Protein AF-A0A6F9A8H2-F1 (afdb_monomer)

Foldseek 3Di:
DDPVPPDDDDPPPDPAWAFQDWDWDDDPPDIDIDGDTGWDWDPPKDKDKQDQDFAWDPPDWAQDPPPDPPPDDDDDDPDDPVPPDRDIATFTHKIWMWIKTWIWHFYPDPVRDIDTPVDPPDIDTCLVVCLVVKDKPDVCQWDDPPSTMITGHDDDHIDID

Secondary structure (DSSP, 8-state):
--TTS------S-----EEEEEEEEEETTEEEEEEEEE-EEPSSPEEEES-S---EEEEEEEEP--------------S-GGGS---EEEEE-EEEEEEEE-EEEE-SSTT-PEEESS-TT--EE-HHHHGGG--BS-TTTEEEETTTEEEE-SSS---B-

pLDDT: mean 85.49, std 15.49, range [38.88, 97.44]

Sequence (161 aa):
VSDRCDYVFVNGKEMKGKVRMMVNFTYSYLSAQLEMNVWIPRLPLQIEVSDTELSQIKGWRVPTTASSQRSARDSDDEDDEDRRGRSCTLQYQNAMVRVLTYFVAESTDPRGQLTFMLGSDWQVDITGLVWDFLKVENPQIAQLQDRRILVGLDMGMTTIQ

Mean predicted aligned error: 10.18 Å

Nearest PDB structures (foldseek):
  5izu-assembly1_C  TM=5.057E-01  e=8.494E+00  Mus musculus
  5i7j-assembly1_A  TM=1.943E-01  e=8.494E+00  Homo sapiens

Radius of gyration: 27.21 Å; Cα contacts (8 Å, |Δi|>4): 258; chains: 1; bounding box: 53×23×89 Å

Structure (mmCIF, N/CA/C/O backbone):
data_AF-A0A6F9A8H2-F1
#
_entry.id   AF-A0A6F9A8H2-F1
#
loop_
_atom_site.group_PDB
_atom_site.id
_atom_site.type_symbol
_atom_site.label_atom_id
_atom_site.label_alt_id
_atom_site.label_comp_id
_atom_site.label_asym_id
_atom_site.label_entity_id
_atom_site.label_seq_id
_atom_site.pdbx_PDB_ins_code
_atom_site.Cartn_x
_atom_site.Cartn_y
_atom_site.Cartn_z
_atom_site.occupancy
_atom_site.B_iso_or_equiv
_atom_site.auth_seq_id
_atom_site.auth_comp_id
_atom_site.auth_asym_id
_atom_site.auth_atom_id
_atom_site.pdbx_PDB_model_num
ATOM 1 N N . VAL A 1 1 ? -21.449 4.142 15.362 1.00 78.19 1 VAL A N 1
ATOM 2 C CA . VAL A 1 1 ? -22.262 2.906 15.446 1.00 78.19 1 VAL A CA 1
ATOM 3 C C . VAL A 1 1 ? -23.497 3.135 14.598 1.00 78.19 1 VAL A C 1
ATOM 5 O O . VAL A 1 1 ? -23.958 4.270 14.583 1.00 78.19 1 VAL A O 1
ATOM 8 N N . SER A 1 2 ? -23.948 2.145 13.830 1.00 83.81 2 SER A N 1
ATOM 9 C CA . SER A 1 2 ? -25.171 2.267 13.026 1.00 83.81 2 SER A CA 1
ATOM 10 C C . SER A 1 2 ? -26.418 2.410 13.906 1.00 83.81 2 SER A C 1
ATOM 12 O O . SER A 1 2 ? -26.440 1.934 15.040 1.00 83.81 2 SER A O 1
ATOM 14 N N . ASP A 1 3 ? -27.485 2.989 13.354 1.00 83.25 3 ASP A N 1
ATOM 15 C CA . ASP A 1 3 ? -28.780 3.132 14.043 1.00 83.25 3 ASP A CA 1
ATOM 16 C C . ASP A 1 3 ? -29.426 1.776 14.385 1.00 83.25 3 ASP A C 1
ATOM 18 O O . ASP A 1 3 ? -30.221 1.671 15.316 1.00 83.25 3 ASP A O 1
ATOM 22 N N . ARG A 1 4 ? -29.074 0.722 13.634 1.00 84.81 4 ARG A N 1
ATOM 23 C CA . ARG A 1 4 ? -29.514 -0.664 13.860 1.00 84.81 4 ARG A CA 1
ATOM 24 C C . ARG A 1 4 ? -28.616 -1.450 14.823 1.00 84.81 4 ARG A C 1
ATOM 26 O O . ARG A 1 4 ? -28.902 -2.615 15.080 1.00 84.81 4 ARG A O 1
ATOM 33 N N . CYS A 1 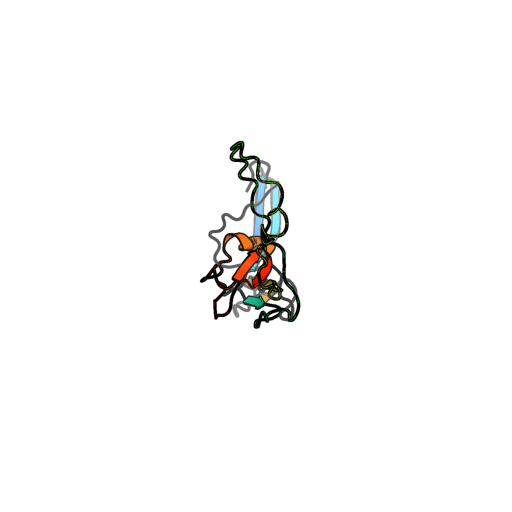5 ? -27.551 -0.839 15.348 1.00 80.00 5 CYS A N 1
ATOM 34 C CA . CYS A 1 5 ? -26.560 -1.477 16.224 1.00 80.00 5 CYS A CA 1
ATOM 35 C C . CYS A 1 5 ? -25.864 -2.719 15.624 1.00 80.00 5 CYS A C 1
ATOM 37 O O . CYS A 1 5 ? -25.349 -3.552 16.363 1.00 80.00 5 CYS A O 1
ATOM 39 N N . ASP A 1 6 ? -25.819 -2.837 14.297 1.00 83.38 6 ASP A N 1
ATOM 40 C CA . ASP A 1 6 ? -25.228 -3.955 13.548 1.00 83.38 6 ASP A CA 1
ATOM 41 C C . ASP A 1 6 ? -23.836 -3.643 12.965 1.00 83.38 6 ASP A C 1
ATOM 43 O O . ASP A 1 6 ? -23.105 -4.562 12.601 1.00 83.38 6 ASP A O 1
ATOM 47 N N . TYR A 1 7 ? -23.425 -2.369 12.936 1.00 84.94 7 TYR A N 1
ATOM 48 C CA . TYR A 1 7 ? -22.103 -1.950 12.467 1.00 84.94 7 TYR A CA 1
ATOM 49 C C . TYR A 1 7 ? -21.418 -0.977 13.430 1.00 84.94 7 TYR A C 1
ATOM 51 O O . TYR A 1 7 ? -22.007 -0.013 13.935 1.00 84.94 7 TYR A O 1
ATOM 59 N N . VAL A 1 8 ? -20.114 -1.182 13.613 1.00 83.88 8 VAL A N 1
ATOM 60 C CA . VAL A 1 8 ? -19.201 -0.228 14.249 1.00 83.88 8 VAL A CA 1
ATOM 61 C C . VAL A 1 8 ? -18.259 0.291 13.169 1.00 83.88 8 VAL A C 1
ATOM 63 O O . VAL A 1 8 ? -17.636 -0.493 12.459 1.00 83.88 8 VAL A O 1
ATOM 66 N N . PHE A 1 9 ? -18.174 1.612 13.033 1.00 84.00 9 PHE A N 1
ATOM 67 C CA . PHE A 1 9 ? -17.341 2.265 12.027 1.00 84.00 9 PHE A CA 1
ATOM 68 C C . PHE A 1 9 ? -16.161 2.947 12.709 1.00 84.00 9 PHE A C 1
ATOM 70 O O . PHE A 1 9 ? -16.346 3.622 13.723 1.00 84.00 9 PHE A O 1
ATOM 77 N N . VAL A 1 10 ? -14.982 2.799 12.116 1.00 81.88 10 VAL A N 1
ATOM 78 C CA . VAL A 1 10 ? -13.819 3.658 12.362 1.00 81.88 10 VAL A CA 1
ATOM 79 C C . VAL A 1 10 ? -13.831 4.784 11.336 1.00 81.88 10 VAL A C 1
ATOM 81 O O . VAL A 1 10 ? -14.182 4.563 10.176 1.00 81.88 10 VAL A O 1
ATOM 84 N N . ASN A 1 11 ? -13.517 6.005 11.767 1.00 80.12 11 ASN A N 1
ATOM 85 C CA . ASN A 1 11 ? -13.632 7.191 10.910 1.00 80.12 11 ASN A CA 1
ATOM 86 C C . ASN A 1 11 ? -12.325 7.549 10.184 1.00 80.12 11 ASN A C 1
ATOM 88 O O . ASN A 1 11 ? -12.295 8.526 9.435 1.00 80.12 11 ASN A O 1
ATOM 92 N N . GLY A 1 12 ? -11.257 6.782 10.414 1.00 77.50 12 GLY A N 1
ATOM 93 C CA . GLY A 1 12 ? -9.953 6.959 9.783 1.00 77.50 12 GLY A CA 1
ATOM 94 C C . GLY A 1 12 ? -9.091 8.048 10.425 1.00 77.50 12 GLY A C 1
ATOM 95 O O . GLY A 1 12 ? -8.034 8.368 9.889 1.00 77.50 12 GLY A O 1
ATOM 96 N N . LYS A 1 13 ? -9.515 8.634 11.553 1.00 83.19 13 LYS A N 1
ATOM 97 C CA . LYS A 1 13 ? -8.708 9.582 12.348 1.00 83.19 13 LYS A CA 1
ATOM 98 C C . LYS A 1 13 ? -7.9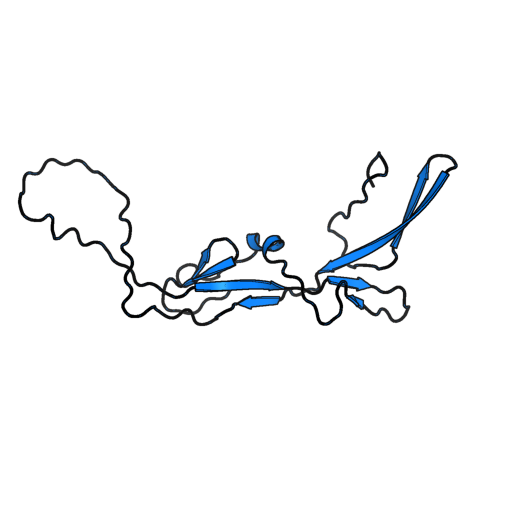91 8.900 13.513 1.00 83.19 13 LYS A C 1
ATOM 100 O O . LYS A 1 13 ? -7.287 9.558 14.278 1.00 83.19 13 LYS A O 1
ATOM 105 N N . GLU A 1 14 ? -8.200 7.601 13.692 1.00 83.12 14 GLU A N 1
ATOM 106 C CA . GLU A 1 14 ? -7.584 6.820 14.750 1.00 83.12 14 GLU A CA 1
ATOM 107 C C . GLU A 1 14 ? -6.081 6.649 14.482 1.00 83.12 14 GLU A C 1
ATOM 109 O O . GLU A 1 14 ? -5.667 6.040 13.502 1.00 83.12 14 GLU A O 1
ATOM 114 N N . MET A 1 15 ? -5.250 7.179 15.383 1.00 83.38 15 MET A N 1
ATOM 115 C CA . MET A 1 15 ? -3.785 7.116 15.266 1.00 83.38 15 MET A CA 1
ATOM 116 C C . MET A 1 15 ? -3.172 5.886 15.950 1.00 83.38 15 MET A C 1
ATOM 118 O O . MET A 1 15 ? -1.979 5.628 15.804 1.00 83.38 15 MET A O 1
ATOM 122 N N . LYS A 1 16 ? -3.957 5.160 16.755 1.00 87.75 16 LYS A N 1
ATOM 123 C CA . LYS A 1 16 ? -3.493 4.060 17.611 1.00 87.75 16 LYS A CA 1
ATOM 124 C C . LYS A 1 16 ? -4.489 2.910 17.617 1.00 87.75 16 LYS A C 1
ATOM 126 O O . LYS A 1 16 ? -5.681 3.122 17.833 1.00 87.75 16 LYS A O 1
ATOM 131 N N . GLY A 1 17 ? -3.983 1.706 17.362 1.00 90.69 17 GLY A N 1
ATOM 132 C CA . GLY A 1 17 ? -4.755 0.475 17.467 1.00 90.69 17 GLY A CA 1
ATOM 133 C C . GLY A 1 17 ? -4.838 0.034 18.918 1.00 90.69 17 GLY A C 1
ATOM 134 O O . GLY A 1 17 ? -3.992 0.414 19.725 1.00 90.69 17 GLY A O 1
ATOM 135 N N . LYS A 1 18 ? -5.827 -0.786 19.258 1.00 91.50 18 LYS A N 1
ATOM 136 C CA . LYS A 1 18 ? -5.998 -1.297 20.620 1.00 91.50 18 LYS A CA 1
ATOM 137 C C . LYS A 1 18 ? -6.596 -2.693 20.603 1.00 91.50 18 LYS A C 1
ATOM 139 O O . LYS A 1 18 ? -7.578 -2.942 19.900 1.00 91.50 18 LYS A O 1
ATOM 144 N N . VAL A 1 19 ? -6.009 -3.588 21.394 1.00 92.62 19 VAL A N 1
ATOM 145 C CA . VAL A 1 19 ? -6.595 -4.906 21.654 1.00 92.62 19 VAL A CA 1
ATOM 146 C C . VAL A 1 19 ? -7.607 -4.821 22.794 1.00 92.62 19 VAL A C 1
ATOM 148 O O . VAL A 1 19 ? -7.468 -3.999 23.704 1.00 92.62 19 VAL A O 1
ATOM 151 N N . ARG A 1 20 ? -8.612 -5.697 22.762 1.00 91.38 20 ARG A N 1
ATOM 152 C CA . ARG A 1 20 ? -9.631 -5.841 23.812 1.00 91.38 20 ARG A CA 1
ATOM 153 C C . ARG A 1 20 ? -10.400 -4.547 24.094 1.00 91.38 20 ARG A C 1
ATOM 155 O O . ARG A 1 20 ? -10.645 -4.167 25.240 1.00 91.38 20 ARG A O 1
ATOM 162 N N . MET A 1 21 ? -10.747 -3.824 23.035 1.00 89.50 21 MET A N 1
ATOM 163 C CA . MET A 1 21 ? -11.595 -2.645 23.121 1.00 89.50 21 MET A CA 1
ATOM 164 C C . MET A 1 21 ? -13.047 -3.071 23.346 1.00 89.50 21 MET A C 1
ATOM 166 O O . MET A 1 21 ? -13.604 -3.815 22.547 1.00 89.50 21 MET A O 1
ATOM 170 N N . MET A 1 22 ? -13.663 -2.584 24.423 1.00 91.38 22 MET A N 1
ATOM 171 C CA . MET A 1 22 ? -15.060 -2.885 24.741 1.00 91.38 22 MET A CA 1
ATOM 172 C C . MET A 1 22 ? -15.990 -1.863 24.090 1.00 91.38 22 MET A C 1
ATOM 174 O O . MET A 1 22 ? -15.890 -0.665 24.360 1.00 91.38 22 MET A O 1
ATOM 178 N N . VAL A 1 23 ? -16.921 -2.339 23.270 1.00 88.94 23 VAL A N 1
ATOM 179 C CA . VAL A 1 23 ? -18.041 -1.552 22.753 1.00 88.94 23 VAL A CA 1
ATOM 180 C C . VAL A 1 23 ? -19.285 -1.922 23.547 1.00 88.94 23 VAL A C 1
ATOM 182 O O . VAL A 1 23 ? -19.720 -3.072 23.541 1.00 88.94 23 VAL A O 1
ATOM 185 N N . ASN A 1 24 ? -19.850 -0.939 24.243 1.00 90.00 24 ASN A N 1
ATOM 186 C CA . ASN A 1 24 ? -21.055 -1.125 25.039 1.00 90.00 24 ASN A CA 1
ATOM 187 C C . ASN A 1 24 ? -22.284 -0.781 24.199 1.00 90.00 24 ASN A C 1
ATOM 189 O O . ASN A 1 24 ? -22.405 0.336 23.698 1.00 90.00 24 ASN A O 1
ATOM 193 N N . PHE A 1 25 ? -23.205 -1.730 24.096 1.00 87.31 25 PHE A N 1
ATOM 194 C CA . PHE A 1 25 ? -24.506 -1.550 23.471 1.00 87.31 25 PHE A CA 1
ATOM 195 C C . PHE A 1 25 ? -25.556 -1.417 24.564 1.00 87.31 25 PHE A C 1
ATOM 197 O O . PHE A 1 25 ? -25.618 -2.244 25.474 1.00 87.31 25 PHE A O 1
ATOM 204 N N . THR A 1 26 ? -26.383 -0.381 24.477 1.00 88.12 26 THR A N 1
ATOM 205 C CA . THR A 1 26 ? -27.491 -0.154 25.403 1.00 88.12 26 THR A CA 1
ATOM 206 C C . THR A 1 26 ? -28.782 0.043 24.619 1.00 88.12 26 THR A C 1
ATOM 208 O O . THR A 1 26 ? -28.839 0.824 23.671 1.00 88.12 26 THR A O 1
ATOM 211 N N . TYR A 1 27 ? -29.829 -0.682 25.008 1.00 87.25 27 TYR A N 1
ATOM 212 C CA . TYR A 1 27 ? -31.173 -0.529 24.458 1.00 87.25 27 TYR A CA 1
ATOM 213 C C . TYR A 1 27 ? -32.205 -0.678 25.575 1.00 87.25 27 TYR A C 1
ATOM 215 O O . TYR A 1 27 ? -32.447 -1.776 26.077 1.00 87.25 27 TYR A O 1
ATOM 223 N N . SER A 1 28 ? -32.824 0.438 25.970 1.00 89.94 28 SER A N 1
ATOM 224 C CA . SER A 1 28 ? -33.702 0.496 27.145 1.00 89.94 28 SER A CA 1
ATOM 225 C C . SER A 1 28 ? -32.988 -0.056 28.396 1.00 89.94 28 SER A C 1
ATOM 227 O O . SER A 1 28 ? -31.974 0.505 28.805 1.00 89.94 28 SER A O 1
ATOM 229 N N . TYR A 1 29 ? -33.485 -1.142 28.991 1.00 92.81 29 TYR A N 1
ATOM 230 C CA . TYR A 1 29 ? -32.892 -1.821 30.148 1.00 92.81 29 TYR A CA 1
ATOM 231 C C . TYR A 1 29 ? -31.873 -2.912 29.778 1.00 92.81 29 TYR A C 1
ATOM 233 O O . TYR A 1 29 ? -31.246 -3.488 30.665 1.00 92.81 29 TYR A O 1
ATOM 241 N N . LEU A 1 30 ? -31.718 -3.227 28.489 1.00 90.56 30 LEU A N 1
ATOM 242 C CA . LEU A 1 30 ? -30.767 -4.226 28.016 1.00 90.56 30 LEU A CA 1
ATOM 243 C C . LEU A 1 30 ? -29.399 -3.583 27.801 1.00 90.56 30 LEU A C 1
ATOM 245 O O . LEU A 1 30 ? -29.283 -2.517 27.190 1.00 90.56 30 LEU A O 1
ATOM 249 N N . SER A 1 31 ? -28.356 -4.264 28.264 1.00 91.25 31 SER A N 1
ATOM 250 C CA . SER A 1 31 ? -26.969 -3.908 27.992 1.00 91.25 31 SER A CA 1
ATOM 251 C C . SER A 1 31 ? -26.184 -5.134 27.540 1.00 91.25 31 SER A C 1
ATOM 253 O O . SER A 1 31 ? -26.408 -6.251 28.007 1.00 91.25 31 SER A O 1
ATOM 255 N N . ALA A 1 32 ? -25.269 -4.924 26.602 1.00 90.69 32 ALA A N 1
ATOM 256 C CA . ALA A 1 32 ? -24.338 -5.935 26.129 1.00 90.69 32 ALA A CA 1
ATOM 257 C C . ALA A 1 32 ? -22.971 -5.295 25.886 1.00 90.69 32 ALA A C 1
ATOM 259 O O . ALA A 1 32 ? -22.874 -4.097 25.612 1.00 90.69 32 ALA A O 1
ATOM 260 N N . GLN A 1 33 ? -21.912 -6.093 25.981 1.00 91.56 33 GLN A N 1
ATOM 261 C CA . GLN A 1 33 ? -20.558 -5.648 25.680 1.00 91.56 33 GLN A CA 1
ATOM 262 C C . GLN A 1 33 ? -19.957 -6.537 24.596 1.00 91.56 33 GLN A C 1
ATOM 264 O O . GLN A 1 33 ? -20.070 -7.760 24.663 1.00 91.56 33 GLN A O 1
ATOM 269 N N . LEU A 1 34 ? -19.312 -5.919 23.612 1.00 89.69 34 LEU A N 1
ATOM 270 C CA . LEU A 1 34 ? -18.574 -6.603 22.558 1.00 89.69 34 LEU A CA 1
ATOM 271 C C . LEU A 1 34 ? -17.096 -6.254 22.682 1.00 89.69 34 LEU A C 1
ATOM 273 O O . LEU A 1 34 ? -16.728 -5.082 22.607 1.00 89.69 34 LEU A O 1
ATOM 277 N N . GLU A 1 35 ? -16.258 -7.268 22.861 1.00 92.56 35 GLU A N 1
ATOM 278 C CA . GLU A 1 35 ? -14.807 -7.109 22.805 1.00 92.56 35 GLU A CA 1
ATOM 279 C C . GLU A 1 35 ? -14.351 -7.122 21.335 1.00 92.56 35 GLU A C 1
ATOM 281 O O . GLU A 1 35 ? -14.699 -8.026 20.575 1.00 92.56 35 GLU A O 1
ATOM 286 N N . MET A 1 36 ? -13.588 -6.108 20.922 1.00 89.88 36 MET A N 1
ATOM 287 C CA . MET A 1 36 ? -13.084 -5.936 19.556 1.00 89.88 36 MET A CA 1
ATOM 288 C C . MET A 1 36 ? -11.591 -5.588 19.564 1.00 89.88 36 MET A C 1
ATOM 290 O O . MET A 1 36 ? -11.086 -4.969 20.500 1.00 89.88 36 MET A O 1
ATOM 294 N N . ASN A 1 37 ? -10.887 -5.934 18.486 1.00 91.75 37 ASN A N 1
ATOM 2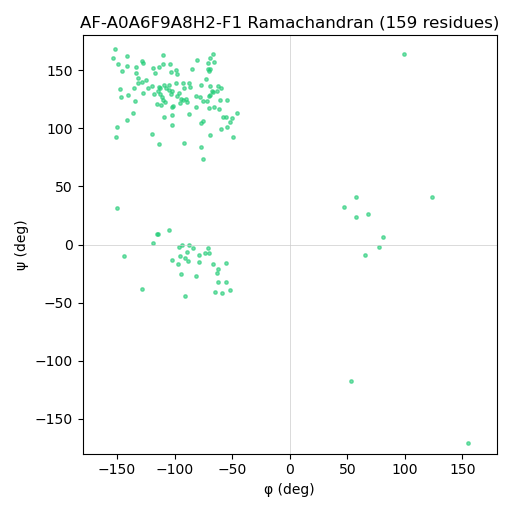95 C CA . ASN A 1 37 ? -9.498 -5.535 18.262 1.00 91.75 37 ASN A CA 1
ATOM 296 C C . ASN A 1 37 ? -9.430 -4.569 17.080 1.00 91.75 37 ASN A C 1
ATOM 298 O O . ASN A 1 37 ? -9.954 -4.867 16.007 1.00 91.75 37 ASN A O 1
ATOM 302 N N . VAL A 1 38 ? -8.761 -3.433 17.269 1.00 91.62 38 VAL A N 1
ATOM 303 C CA . VAL A 1 38 ? -8.526 -2.441 16.214 1.00 91.62 38 VAL A CA 1
ATOM 304 C C . VAL A 1 38 ? -7.048 -2.469 15.854 1.00 91.62 38 VAL A C 1
ATOM 306 O O . VAL A 1 38 ? -6.212 -2.048 16.652 1.00 91.62 38 VAL A O 1
ATOM 309 N N . TRP A 1 39 ? -6.733 -2.970 14.663 1.00 93.00 39 TRP A N 1
ATOM 310 C CA . TRP A 1 39 ? -5.370 -3.057 14.140 1.00 93.00 39 TRP A CA 1
ATOM 311 C C . TRP A 1 39 ? -5.086 -1.905 13.180 1.00 93.00 39 TRP A C 1
ATOM 313 O O . TRP A 1 39 ? -5.932 -1.569 12.355 1.00 93.00 39 TRP A O 1
ATOM 323 N N . ILE A 1 40 ? -3.887 -1.328 13.255 1.00 93.56 40 ILE A N 1
ATOM 324 C CA . ILE A 1 40 ? -3.468 -0.211 12.398 1.00 93.56 40 ILE A CA 1
ATOM 325 C C . ILE A 1 40 ? -2.173 -0.584 11.671 1.00 93.56 40 ILE A C 1
ATOM 327 O O . ILE A 1 40 ? -1.319 -1.243 12.277 1.00 93.56 40 ILE A O 1
ATOM 331 N N . PRO A 1 41 ? -2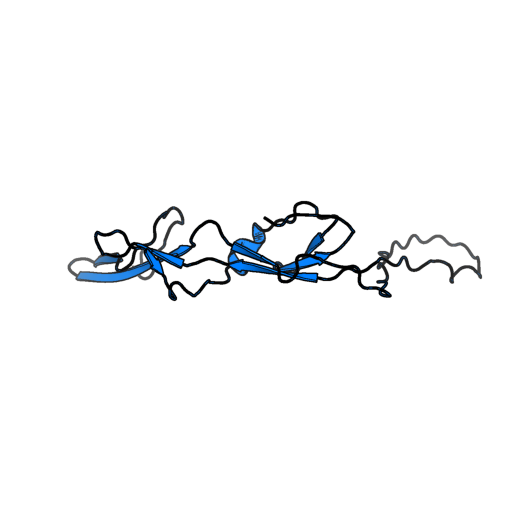.003 -0.196 10.391 1.00 94.44 41 PRO A N 1
ATOM 332 C CA . PRO A 1 41 ? -0.745 -0.398 9.689 1.00 94.44 41 PRO A CA 1
ATOM 333 C C . PRO A 1 41 ? 0.386 0.379 10.368 1.00 94.44 41 PRO A C 1
ATOM 335 O O . PRO A 1 41 ? 0.248 1.547 10.735 1.00 94.44 41 PRO A O 1
ATOM 338 N N . ARG A 1 42 ? 1.538 -0.266 10.508 1.00 93.25 42 ARG A N 1
ATOM 339 C CA . ARG A 1 42 ? 2.753 0.359 11.013 1.00 93.25 42 ARG A CA 1
ATOM 340 C C . ARG A 1 42 ? 3.389 1.194 9.904 1.00 93.25 42 ARG A C 1
ATOM 342 O O . ARG A 1 42 ? 3.648 0.692 8.812 1.00 93.25 42 ARG A O 1
ATOM 349 N N . LEU A 1 43 ? 3.663 2.458 10.205 1.00 93.06 43 LEU A N 1
ATOM 350 C CA . LEU A 1 43 ? 4.377 3.371 9.315 1.00 93.06 43 LEU A CA 1
ATOM 351 C C . LEU A 1 43 ? 5.866 3.469 9.715 1.00 93.06 43 LEU A C 1
ATOM 353 O O . LEU A 1 43 ? 6.173 3.331 10.905 1.00 93.06 43 LEU A O 1
ATOM 357 N N . PRO A 1 44 ? 6.785 3.727 8.764 1.00 94.38 44 PRO A N 1
ATOM 358 C CA . PRO A 1 44 ? 6.542 3.849 7.322 1.00 94.38 44 PRO A CA 1
ATOM 359 C C . PRO A 1 44 ? 6.208 2.498 6.667 1.00 94.38 44 PRO A C 1
ATOM 361 O O . PRO A 1 44 ? 6.554 1.442 7.194 1.00 94.38 44 PRO A O 1
ATOM 364 N N . LEU A 1 45 ? 5.511 2.545 5.529 1.00 95.38 45 LEU A N 1
ATOM 365 C CA . LEU A 1 45 ? 5.255 1.358 4.710 1.00 95.38 45 LEU A CA 1
ATOM 366 C C . LEU A 1 45 ? 6.557 0.897 4.044 1.00 95.38 45 LEU A C 1
ATOM 368 O O . LEU A 1 45 ? 7.419 1.719 3.736 1.00 95.38 45 LEU A O 1
ATOM 372 N N . GLN A 1 46 ? 6.693 -0.405 3.807 1.00 95.62 46 GLN A N 1
ATOM 373 C CA . GLN A 1 46 ? 7.856 -0.976 3.136 1.00 95.62 46 GLN A CA 1
ATOM 374 C C . GLN A 1 46 ? 7.518 -1.271 1.678 1.00 95.62 46 GLN A C 1
ATOM 376 O O . GLN A 1 46 ? 6.631 -2.073 1.404 1.00 95.62 46 GLN A O 1
ATOM 381 N N . ILE A 1 47 ? 8.235 -0.643 0.748 1.00 95.81 47 ILE A N 1
ATOM 382 C CA . ILE A 1 47 ? 8.127 -0.946 -0.680 1.00 95.81 47 ILE A CA 1
ATOM 383 C C . ILE A 1 47 ? 9.209 -1.968 -1.029 1.00 95.81 47 ILE A C 1
ATOM 385 O O . ILE A 1 47 ? 10.389 -1.750 -0.764 1.00 95.81 47 ILE A O 1
ATOM 389 N N . GLU A 1 48 ? 8.800 -3.086 -1.610 1.00 96.56 48 GLU A N 1
ATOM 390 C CA . GLU A 1 48 ? 9.670 -4.137 -2.121 1.00 96.56 48 GLU A CA 1
ATOM 391 C C . GLU A 1 48 ? 9.510 -4.209 -3.640 1.00 96.56 48 GLU A C 1
ATOM 393 O O . GLU A 1 48 ? 8.391 -4.229 -4.158 1.00 96.56 48 GLU A O 1
ATOM 398 N N . VAL A 1 49 ? 10.631 -4.251 -4.354 1.00 96.75 49 VAL A N 1
ATOM 399 C CA . VAL A 1 49 ? 10.666 -4.433 -5.805 1.00 96.75 49 VAL A CA 1
ATOM 400 C C . VAL A 1 49 ? 11.420 -5.726 -6.083 1.00 96.75 49 VAL A C 1
ATOM 402 O O . VAL A 1 49 ? 12.511 -5.917 -5.552 1.00 96.75 49 VAL A O 1
ATOM 405 N N . SER A 1 50 ? 10.843 -6.620 -6.890 1.00 97.12 50 SER A N 1
ATOM 406 C CA . SER A 1 50 ? 11.432 -7.942 -7.152 1.00 97.12 50 SER A CA 1
ATOM 407 C C . SER A 1 50 ? 12.800 -7.869 -7.829 1.00 97.12 50 SER A C 1
ATOM 409 O O . SER A 1 50 ? 13.628 -8.749 -7.621 1.00 97.12 50 SER A O 1
ATOM 411 N N . ASP A 1 51 ? 13.005 -6.847 -8.660 1.00 96.25 51 ASP A N 1
ATOM 412 C CA . ASP A 1 51 ? 14.271 -6.537 -9.314 1.00 96.25 51 ASP A CA 1
ATOM 413 C C . ASP A 1 51 ? 14.396 -5.015 -9.471 1.00 96.25 51 ASP A C 1
ATOM 415 O O . ASP A 1 51 ? 13.482 -4.358 -9.974 1.00 96.25 51 ASP A O 1
ATOM 419 N N . THR A 1 52 ? 15.506 -4.447 -9.008 1.00 95.25 52 THR A N 1
ATOM 420 C CA . THR A 1 52 ? 15.786 -3.009 -9.108 1.00 95.25 52 THR A CA 1
ATOM 421 C C . THR A 1 52 ? 16.486 -2.631 -10.414 1.00 95.25 52 THR A C 1
ATOM 423 O O . THR A 1 52 ? 16.542 -1.448 -10.743 1.00 95.25 52 THR A O 1
ATOM 426 N N . GLU A 1 53 ? 17.014 -3.603 -11.164 1.00 96.25 53 GLU A N 1
ATOM 427 C CA . GLU A 1 53 ? 17.785 -3.386 -12.390 1.00 96.25 53 GLU A CA 1
ATOM 428 C C . GLU A 1 53 ? 17.043 -3.926 -13.619 1.00 96.25 53 GLU A C 1
ATOM 430 O O . GLU A 1 53 ? 17.264 -5.041 -14.088 1.00 96.25 53 GLU A O 1
ATOM 435 N N . LEU A 1 54 ? 16.173 -3.096 -14.201 1.00 96.06 54 LEU A N 1
ATOM 436 C CA . LEU A 1 54 ? 15.387 -3.467 -15.381 1.00 96.06 54 LEU A CA 1
ATOM 437 C C . LEU A 1 54 ? 16.232 -3.405 -16.658 1.00 96.06 54 LEU A C 1
ATOM 439 O O . LEU A 1 54 ? 16.235 -2.414 -17.389 1.00 96.06 54 LEU A O 1
ATOM 443 N N . SER A 1 55 ? 16.962 -4.481 -16.938 1.00 95.31 55 SER A N 1
ATOM 444 C CA . SER A 1 55 ? 17.881 -4.542 -18.073 1.00 95.31 55 SER A CA 1
ATOM 445 C C . SER A 1 55 ? 17.155 -4.607 -19.418 1.00 95.31 55 SER A C 1
ATOM 447 O O . SER A 1 55 ? 16.064 -5.168 -19.551 1.00 95.31 55 SER A O 1
ATOM 449 N N . GLN A 1 56 ? 17.803 -4.084 -20.461 1.00 94.88 56 GLN A N 1
ATOM 450 C CA . GLN A 1 56 ? 17.344 -4.265 -21.836 1.00 94.88 56 GLN A CA 1
ATOM 451 C C . GLN A 1 56 ? 17.389 -5.752 -22.224 1.00 94.88 56 GLN A C 1
ATOM 453 O O . GLN A 1 56 ? 18.417 -6.423 -22.084 1.00 94.88 56 GLN A O 1
ATOM 458 N N . ILE A 1 57 ? 16.302 -6.254 -22.809 1.00 94.19 57 ILE A N 1
ATOM 459 C CA . ILE A 1 57 ? 16.238 -7.610 -23.354 1.00 94.19 57 ILE A CA 1
ATOM 460 C C . ILE A 1 57 ? 16.973 -7.630 -24.699 1.00 94.19 57 ILE A C 1
ATOM 462 O O . ILE A 1 57 ? 16.489 -7.137 -25.722 1.00 94.19 57 ILE A O 1
ATOM 466 N N . LYS A 1 58 ? 18.181 -8.199 -24.703 1.00 91.12 58 LYS A N 1
ATOM 467 C CA . LYS A 1 58 ? 19.016 -8.294 -25.907 1.00 91.12 58 LYS A CA 1
ATOM 468 C C . LYS A 1 58 ? 18.305 -9.080 -27.009 1.00 91.12 58 LYS A C 1
ATOM 470 O O . LYS A 1 58 ? 17.760 -10.151 -26.770 1.00 91.12 58 LYS A O 1
ATOM 475 N N . GLY A 1 59 ? 18.355 -8.555 -28.232 1.00 87.00 59 GLY A N 1
ATOM 476 C CA . GLY A 1 59 ? 17.764 -9.196 -29.411 1.00 87.00 59 GLY A CA 1
ATOM 477 C C . GLY A 1 59 ? 16.243 -9.051 -29.532 1.00 87.00 59 GLY A C 1
ATOM 478 O O . GLY A 1 59 ? 15.690 -9.485 -30.538 1.00 87.00 59 GLY A O 1
ATOM 479 N N . TRP A 1 60 ? 15.571 -8.408 -28.570 1.00 87.88 60 TRP A N 1
ATOM 480 C CA . TRP A 1 60 ? 14.132 -8.166 -28.629 1.00 87.88 60 TRP A CA 1
ATOM 481 C C . TRP A 1 60 ? 13.819 -6.767 -29.168 1.00 87.88 60 TRP A C 1
ATOM 483 O O . TRP A 1 60 ? 14.378 -5.766 -28.714 1.00 87.88 60 TRP A O 1
ATOM 493 N N . ARG A 1 61 ? 12.912 -6.693 -30.146 1.00 83.94 61 ARG A N 1
ATOM 494 C CA . ARG A 1 61 ? 12.387 -5.446 -30.714 1.00 83.94 61 ARG A CA 1
ATOM 495 C C . ARG A 1 61 ? 10.877 -5.565 -30.840 1.00 83.94 61 ARG A C 1
ATOM 497 O O . ARG A 1 61 ? 10.395 -6.495 -31.483 1.00 83.94 61 ARG A O 1
ATOM 504 N N . VAL A 1 62 ? 10.144 -4.636 -30.236 1.00 83.50 62 VAL A N 1
ATOM 505 C CA . VAL A 1 62 ? 8.677 -4.633 -30.284 1.00 83.50 62 VAL A CA 1
ATOM 506 C C . VAL A 1 62 ? 8.219 -3.672 -31.380 1.00 83.50 62 VAL A C 1
ATOM 508 O O . VAL A 1 62 ? 8.659 -2.518 -31.383 1.00 83.50 62 VAL A O 1
ATOM 511 N N . PRO A 1 63 ? 7.357 -4.104 -32.318 1.00 83.31 63 PRO A N 1
ATOM 512 C CA . PRO A 1 63 ? 6.742 -3.202 -33.281 1.00 83.31 63 PRO A CA 1
ATOM 513 C C . PRO A 1 63 ? 5.914 -2.148 -32.545 1.00 83.31 63 PRO A C 1
ATOM 515 O O . PRO A 1 63 ? 5.009 -2.485 -31.783 1.00 83.31 63 PRO A O 1
ATOM 518 N N . THR A 1 64 ? 6.192 -0.871 -32.781 1.00 76.12 64 THR A N 1
ATOM 519 C CA . THR A 1 64 ? 5.295 0.196 -32.339 1.00 76.12 64 THR A CA 1
ATOM 520 C C . THR A 1 64 ? 4.052 0.143 -33.219 1.00 76.12 64 THR A C 1
ATOM 522 O O . THR A 1 64 ? 4.132 0.175 -34.450 1.00 76.12 64 THR A O 1
ATOM 525 N N . THR A 1 65 ? 2.878 0.003 -32.608 1.00 65.75 65 THR A N 1
ATOM 526 C CA . THR A 1 65 ? 1.625 0.146 -33.343 1.00 65.75 65 THR A CA 1
ATOM 527 C C . THR A 1 65 ? 1.488 1.617 -33.711 1.00 65.75 65 THR A C 1
ATOM 529 O O . THR A 1 65 ? 1.019 2.418 -32.903 1.00 65.75 65 THR A O 1
ATOM 532 N N . ALA A 1 66 ? 1.936 1.991 -34.910 1.00 57.25 66 ALA A N 1
ATOM 533 C CA . ALA A 1 66 ? 1.572 3.266 -35.503 1.00 57.25 66 ALA A CA 1
ATOM 534 C C . ALA A 1 66 ? 0.042 3.306 -35.533 1.00 57.25 66 ALA A C 1
ATOM 536 O O . ALA A 1 66 ? -0.599 2.522 -36.239 1.00 57.25 66 ALA A O 1
ATOM 537 N N . SER A 1 67 ? -0.555 4.150 -34.693 1.00 49.91 67 SER A N 1
ATOM 538 C CA . SER A 1 67 ? -1.983 4.395 -34.745 1.00 49.91 67 SER A CA 1
ATOM 539 C C . SER A 1 67 ? -2.317 4.824 -36.169 1.00 49.91 67 SER A C 1
ATOM 541 O O . SER A 1 67 ? -1.715 5.733 -36.734 1.00 49.91 67 SER A O 1
ATOM 543 N N . SER A 1 68 ? -3.244 4.092 -36.775 1.00 49.19 68 SER A N 1
ATOM 544 C CA . SER A 1 68 ? -3.834 4.377 -38.074 1.00 49.19 68 SER A CA 1
ATOM 545 C C . SER A 1 68 ? -4.302 5.842 -38.145 1.00 49.19 68 SER A C 1
ATOM 547 O O . SER A 1 68 ? -5.448 6.148 -37.816 1.00 49.19 68 SER A O 1
ATOM 549 N N . GLN A 1 69 ? -3.455 6.751 -38.629 1.00 43.28 69 GLN A N 1
ATOM 550 C CA . GLN A 1 69 ? -3.910 7.961 -39.302 1.00 43.28 69 GLN A CA 1
ATOM 551 C C . GLN A 1 69 ? -3.992 7.652 -40.793 1.00 43.28 69 GLN A C 1
ATOM 553 O O . GLN A 1 69 ? -3.059 7.849 -41.565 1.00 43.28 69 GLN A O 1
ATOM 558 N N . ARG A 1 70 ? -5.162 7.138 -41.180 1.00 51.34 70 ARG A N 1
ATOM 559 C CA . ARG A 1 70 ? -5.678 7.261 -42.539 1.00 51.34 70 ARG A CA 1
ATOM 560 C C . ARG A 1 70 ? -5.814 8.753 -42.851 1.00 51.34 70 ARG A C 1
ATOM 562 O O . ARG A 1 70 ? -6.804 9.368 -42.469 1.00 51.34 70 ARG A O 1
ATOM 569 N N . SER A 1 71 ? -4.853 9.329 -43.556 1.00 38.88 71 SER A N 1
ATOM 570 C CA . SER A 1 71 ? -5.117 10.464 -44.435 1.00 38.88 71 SER A CA 1
ATOM 571 C C . SER A 1 71 ? -5.148 9.919 -45.857 1.00 38.88 71 SER A C 1
ATOM 573 O O . SER A 1 71 ? -4.129 9.575 -46.446 1.00 38.88 71 SER A O 1
ATOM 575 N N . ALA A 1 72 ? -6.365 9.766 -46.375 1.00 46.62 72 ALA A N 1
ATOM 576 C CA . ALA A 1 72 ? -6.605 9.486 -47.778 1.00 46.62 72 ALA A CA 1
ATOM 577 C C . ALA A 1 72 ? -5.981 10.610 -48.614 1.00 46.62 72 ALA A C 1
ATOM 579 O O . ALA A 1 72 ? -6.469 11.741 -48.590 1.00 46.62 72 ALA A O 1
ATOM 580 N N . ARG A 1 73 ? -4.901 10.305 -49.330 1.00 44.41 73 ARG A N 1
ATOM 581 C CA . ARG A 1 73 ? -4.492 11.049 -50.515 1.00 44.41 73 ARG A CA 1
ATOM 582 C C . ARG A 1 73 ? -4.092 10.042 -51.574 1.00 44.41 73 ARG A C 1
ATOM 584 O O . ARG A 1 73 ? -3.162 9.269 -51.393 1.00 44.41 73 ARG A O 1
ATOM 591 N N . ASP A 1 74 ? -4.921 10.061 -52.601 1.00 46.56 74 ASP A N 1
ATOM 592 C CA . ASP A 1 74 ? -4.768 9.455 -53.908 1.00 46.56 74 ASP A CA 1
ATOM 593 C C . ASP A 1 74 ? -3.393 9.844 -54.471 1.00 46.56 74 ASP A C 1
ATOM 595 O O . ASP A 1 74 ? -3.140 11.019 -54.751 1.00 46.56 74 ASP A O 1
ATOM 599 N N . SER A 1 75 ? -2.473 8.888 -54.534 1.00 38.88 75 SER A N 1
ATOM 600 C CA . SER A 1 75 ? -1.253 9.002 -55.328 1.00 38.88 75 SER A CA 1
ATOM 601 C C . SER A 1 75 ? -0.857 7.602 -55.771 1.00 38.88 75 SER A C 1
ATOM 603 O O . SER A 1 75 ? -0.335 6.824 -54.969 1.00 38.88 75 SER A O 1
ATOM 605 N N . ASP A 1 76 ? -1.171 7.306 -57.030 1.00 47.34 76 ASP A N 1
ATOM 606 C CA . ASP A 1 76 ? -0.565 6.237 -57.815 1.00 47.34 76 ASP A CA 1
ATOM 607 C C . ASP A 1 76 ? 0.960 6.389 -57.758 1.00 47.34 76 ASP A C 1
ATOM 609 O O . ASP A 1 76 ? 1.516 7.292 -58.374 1.00 47.34 76 ASP A O 1
ATOM 613 N N . ASP A 1 77 ? 1.609 5.526 -56.987 1.00 43.97 77 ASP A N 1
ATOM 614 C CA . ASP A 1 77 ? 3.011 5.153 -57.153 1.00 43.97 77 ASP A CA 1
ATOM 615 C C . ASP A 1 77 ? 3.132 3.714 -56.631 1.00 43.97 77 ASP A C 1
ATOM 617 O O . ASP A 1 77 ? 3.251 3.443 -55.432 1.00 43.97 77 ASP A O 1
ATOM 621 N N . GLU A 1 78 ? 2.987 2.774 -57.564 1.00 51.06 78 GLU A N 1
ATOM 622 C CA . GLU A 1 78 ? 3.390 1.383 -57.395 1.00 51.06 78 GLU A CA 1
ATOM 623 C C . GLU A 1 78 ? 4.926 1.375 -57.264 1.00 51.06 78 GLU A C 1
ATOM 625 O O . GLU A 1 78 ? 5.598 1.831 -58.182 1.00 51.06 78 GLU A O 1
ATOM 630 N N . ASP A 1 79 ? 5.447 0.914 -56.112 1.00 47.19 79 ASP A N 1
ATOM 631 C CA . ASP A 1 79 ? 6.862 0.567 -55.806 1.00 47.19 79 ASP A CA 1
ATOM 632 C C . ASP A 1 79 ? 7.533 1.284 -54.605 1.00 47.19 79 ASP A C 1
ATOM 634 O O . ASP A 1 79 ? 8.724 1.586 -54.638 1.00 47.19 79 ASP A O 1
ATOM 638 N N . ASP A 1 80 ? 6.839 1.488 -53.476 1.00 48.56 80 ASP A N 1
ATOM 639 C CA . ASP A 1 80 ? 7.516 1.822 -52.197 1.00 48.56 80 ASP A CA 1
ATOM 640 C C . ASP A 1 80 ? 6.762 1.331 -50.932 1.00 48.56 80 ASP A C 1
ATOM 642 O O . ASP A 1 80 ? 6.830 1.923 -49.849 1.00 48.56 80 ASP A O 1
ATOM 646 N N . GLU A 1 81 ? 6.032 0.211 -51.020 1.00 47.91 81 GLU A N 1
ATOM 647 C CA . GLU A 1 81 ? 5.283 -0.334 -49.868 1.00 47.91 81 GLU A CA 1
ATOM 648 C C . GLU A 1 81 ? 6.155 -1.102 -48.847 1.00 47.91 81 GLU A C 1
ATOM 650 O O . GLU A 1 81 ? 5.763 -1.246 -47.687 1.00 47.91 81 GLU A O 1
ATOM 655 N N . ASP A 1 82 ? 7.389 -1.480 -49.202 1.00 47.41 82 ASP A N 1
ATOM 656 C CA . ASP A 1 82 ? 8.329 -2.185 -48.307 1.00 47.41 82 ASP A CA 1
ATOM 657 C C . ASP A 1 82 ? 9.135 -1.256 -47.374 1.00 47.41 82 ASP A C 1
ATOM 659 O O . ASP A 1 82 ? 9.902 -1.715 -46.520 1.00 47.41 82 ASP A O 1
ATOM 663 N N . ARG A 1 83 ? 8.969 0.069 -47.497 1.00 50.62 83 ARG A N 1
ATOM 664 C CA . ARG A 1 83 ? 9.743 1.073 -46.739 1.00 50.62 83 ARG A CA 1
ATOM 665 C C . ARG A 1 83 ? 8.944 1.920 -45.761 1.00 50.62 83 ARG A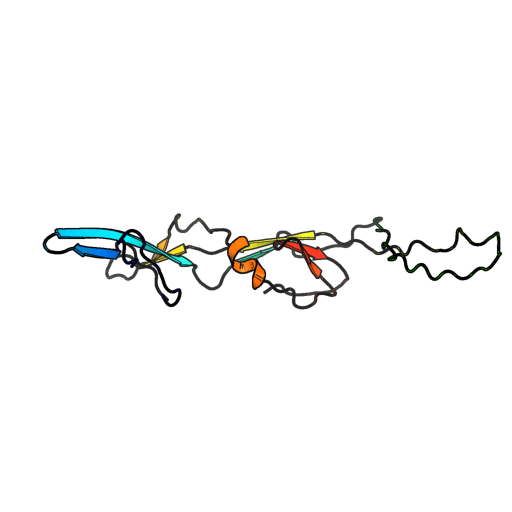 C 1
ATOM 667 O O . ARG A 1 83 ? 9.508 2.821 -45.136 1.00 50.62 83 ARG A O 1
ATOM 674 N N . ARG A 1 84 ? 7.675 1.596 -45.503 1.00 53.12 84 ARG A N 1
ATOM 675 C CA . ARG A 1 84 ? 6.989 2.092 -44.296 1.00 53.12 84 ARG A CA 1
ATOM 676 C C . ARG A 1 84 ? 7.502 1.310 -43.094 1.00 53.12 84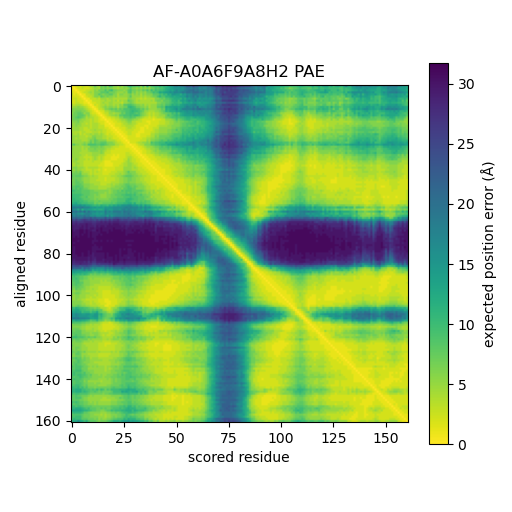 ARG A C 1
ATOM 678 O O . ARG A 1 84 ? 6.842 0.410 -42.579 1.00 53.12 84 ARG A O 1
ATOM 685 N N . GLY A 1 85 ? 8.739 1.628 -42.710 1.00 54.59 85 GLY A N 1
ATOM 686 C CA . GLY A 1 85 ? 9.476 0.990 -41.633 1.00 54.59 85 GLY A CA 1
ATOM 687 C C . GLY A 1 85 ? 8.583 0.841 -40.415 1.00 54.59 85 GLY A C 1
ATOM 688 O O . GLY A 1 85 ? 8.176 1.830 -39.808 1.00 54.59 85 GLY A O 1
ATOM 689 N N . ARG A 1 86 ? 8.263 -0.409 -40.070 1.00 64.00 86 ARG A N 1
ATOM 690 C CA . ARG A 1 86 ? 7.703 -0.746 -38.764 1.00 64.00 86 ARG A CA 1
ATOM 691 C C . ARG A 1 86 ? 8.674 -0.177 -37.738 1.00 64.00 86 ARG A C 1
ATOM 693 O O . ARG A 1 86 ? 9.759 -0.723 -37.552 1.00 64.00 86 ARG A O 1
ATOM 700 N N . SER A 1 87 ? 8.327 0.968 -37.157 1.00 74.12 87 SER A N 1
ATOM 701 C CA . SER A 1 87 ? 9.145 1.590 -36.126 1.00 74.12 87 SER A CA 1
ATOM 702 C C . SER A 1 87 ? 9.196 0.597 -34.970 1.00 74.12 87 SER A C 1
ATOM 704 O O . SER A 1 87 ? 8.162 0.192 -34.441 1.00 74.12 87 SER A O 1
ATOM 706 N N . CYS A 1 88 ? 10.385 0.103 -34.662 1.00 81.00 88 CYS A N 1
ATOM 707 C CA . CYS A 1 88 ? 10.613 -0.888 -33.623 1.00 81.00 88 CYS A CA 1
ATOM 708 C C . CYS A 1 88 ? 11.240 -0.184 -32.428 1.00 81.00 88 CYS A C 1
ATOM 710 O O . CYS A 1 88 ? 12.171 0.600 -32.603 1.00 81.00 88 CYS A O 1
ATOM 712 N N . THR A 1 89 ? 10.781 -0.508 -31.225 1.00 86.56 89 THR A N 1
ATOM 713 C CA . THR A 1 89 ? 11.372 -0.004 -29.982 1.00 86.56 89 THR A CA 1
ATOM 714 C C . THR A 1 89 ?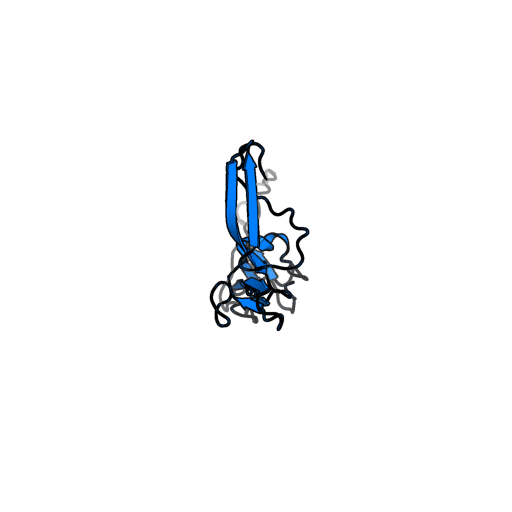 12.085 -1.119 -29.222 1.00 86.56 89 THR A C 1
ATOM 716 O O . THR A 1 89 ? 11.809 -2.310 -29.416 1.00 86.56 89 THR A O 1
ATOM 719 N N . LEU A 1 90 ? 13.050 -0.726 -28.391 1.00 90.56 90 LEU A N 1
ATOM 720 C CA . LEU A 1 90 ? 13.724 -1.624 -27.462 1.00 90.56 90 LEU A CA 1
ATOM 721 C C . LEU A 1 90 ? 12.750 -2.052 -26.359 1.00 90.56 90 LEU A C 1
ATOM 723 O O . LEU A 1 90 ? 11.835 -1.312 -26.005 1.00 90.56 90 LEU A O 1
ATOM 727 N N . GLN A 1 91 ? 12.962 -3.253 -25.825 1.00 92.62 91 GLN A N 1
ATOM 728 C CA . GLN A 1 91 ? 12.205 -3.776 -24.692 1.00 92.62 91 GLN A CA 1
ATOM 729 C C . GLN A 1 91 ? 13.122 -3.917 -23.484 1.00 92.62 91 GLN A C 1
ATOM 731 O O . GLN A 1 91 ? 14.224 -4.462 -23.595 1.00 92.62 91 GLN A O 1
ATOM 736 N N . TYR A 1 92 ? 12.628 -3.486 -22.332 1.00 95.19 92 TYR A N 1
ATOM 737 C CA . TYR A 1 92 ? 13.273 -3.682 -21.042 1.00 95.19 92 TYR A CA 1
ATOM 738 C C . TYR A 1 92 ? 12.476 -4.684 -20.203 1.00 95.19 92 TYR A C 1
ATOM 740 O O . TYR A 1 92 ? 11.333 -5.032 -20.526 1.00 95.19 92 TYR A O 1
ATOM 748 N N . GLN A 1 93 ? 13.125 -5.207 -19.168 1.00 96.44 93 GLN A N 1
ATOM 749 C CA . GLN A 1 93 ? 12.515 -6.110 -18.199 1.00 96.44 93 GLN A CA 1
ATOM 750 C C . GLN A 1 93 ? 11.443 -5.412 -17.353 1.00 96.44 93 GLN A C 1
ATOM 752 O O . GLN A 1 93 ? 11.374 -4.183 -17.273 1.00 96.44 93 GLN A O 1
ATOM 757 N N . ASN A 1 94 ? 10.631 -6.237 -16.693 1.00 96.50 94 ASN A N 1
ATOM 758 C CA . ASN A 1 94 ? 9.615 -5.802 -15.748 1.00 96.50 94 ASN A CA 1
ATOM 759 C C . ASN A 1 94 ? 9.919 -6.379 -14.363 1.00 96.50 94 ASN A C 1
ATOM 761 O O . ASN A 1 94 ? 10.461 -7.480 -14.260 1.00 96.50 94 ASN A O 1
ATOM 765 N N . ALA A 1 95 ? 9.489 -5.683 -13.317 1.00 97.44 95 ALA A N 1
ATOM 766 C CA . ALA A 1 95 ? 9.544 -6.148 -11.938 1.00 97.44 95 ALA A CA 1
ATOM 767 C C . ALA A 1 95 ? 8.179 -6.035 -11.257 1.00 97.44 95 ALA A C 1
ATOM 769 O O . ALA A 1 95 ? 7.317 -5.257 -11.660 1.00 97.44 95 ALA A O 1
ATOM 770 N N . MET A 1 96 ? 7.985 -6.812 -10.198 1.00 97.00 96 MET A N 1
ATOM 771 C CA . MET A 1 96 ? 6.816 -6.717 -9.331 1.00 97.00 96 MET A CA 1
ATOM 772 C C . MET A 1 96 ? 7.106 -5.775 -8.170 1.00 97.00 96 MET A C 1
ATOM 774 O O . MET A 1 96 ? 8.141 -5.889 -7.518 1.00 97.00 96 MET A O 1
ATOM 778 N N . VAL A 1 97 ? 6.159 -4.888 -7.888 1.00 97.06 97 VAL A N 1
ATOM 779 C CA . VAL A 1 97 ? 6.165 -3.985 -6.739 1.00 97.06 97 VAL A CA 1
ATOM 780 C C . VAL A 1 97 ? 5.172 -4.494 -5.706 1.00 97.06 97 VAL A C 1
ATOM 782 O O . VAL A 1 97 ? 4.022 -4.815 -6.028 1.00 97.06 97 VAL A O 1
ATOM 785 N N . ARG A 1 98 ? 5.609 -4.544 -4.449 1.00 97.19 98 ARG A N 1
ATOM 786 C CA . ARG A 1 98 ? 4.782 -4.884 -3.294 1.00 97.19 98 ARG A CA 1
ATOM 787 C C . ARG A 1 98 ? 4.930 -3.814 -2.226 1.00 97.19 98 ARG A C 1
ATOM 789 O O . ARG A 1 98 ? 6.028 -3.338 -1.970 1.00 97.19 98 ARG A O 1
ATOM 796 N N . VAL A 1 99 ? 3.825 -3.460 -1.582 1.00 97.44 99 VAL A N 1
ATOM 797 C CA . VAL A 1 99 ? 3.820 -2.595 -0.403 1.00 97.44 99 VAL A CA 1
ATOM 798 C C . VAL A 1 99 ? 3.394 -3.417 0.797 1.00 97.44 99 VAL A C 1
ATOM 800 O O . VAL A 1 99 ? 2.299 -3.981 0.823 1.00 97.44 99 VAL A O 1
ATOM 803 N N . LEU A 1 100 ? 4.277 -3.492 1.783 1.00 97.19 100 LEU A N 1
ATOM 804 C CA . LEU A 1 100 ? 4.167 -4.343 2.953 1.00 97.19 100 LEU A CA 1
ATOM 805 C C . LEU A 1 100 ? 4.084 -3.502 4.228 1.00 97.19 100 LEU A C 1
ATOM 807 O O . LEU A 1 100 ? 4.680 -2.428 4.343 1.00 97.19 100 LEU A O 1
ATOM 811 N N . THR A 1 101 ? 3.358 -4.006 5.221 1.00 97.25 101 THR A N 1
ATOM 812 C CA . THR A 1 101 ? 3.351 -3.433 6.572 1.00 97.25 101 THR A CA 1
ATOM 813 C C . THR A 1 101 ? 3.001 -4.477 7.626 1.00 97.25 101 THR A C 1
ATOM 815 O O . THR A 1 101 ? 2.399 -5.511 7.336 1.00 97.25 101 THR A O 1
ATOM 818 N N . TYR A 1 102 ? 3.358 -4.187 8.872 1.00 96.44 102 TYR A N 1
ATOM 819 C CA . TYR A 1 102 ? 2.855 -4.905 10.035 1.00 96.44 102 TYR A CA 1
ATOM 820 C C . TYR A 1 102 ? 1.553 -4.260 10.500 1.00 96.44 102 TYR A C 1
ATOM 822 O O . TYR A 1 102 ? 1.472 -3.038 10.593 1.00 96.44 102 TYR A O 1
ATOM 830 N N . PHE A 1 103 ? 0.567 -5.063 10.881 1.00 95.50 103 PHE A N 1
ATOM 831 C CA . PHE A 1 103 ? -0.616 -4.562 11.576 1.00 95.50 103 PHE A CA 1
ATOM 832 C C . PHE A 1 103 ? -0.430 -4.705 13.082 1.00 95.50 103 PHE A C 1
ATOM 834 O O . PHE A 1 103 ? -0.200 -5.811 13.579 1.00 95.50 103 PHE A O 1
ATOM 841 N N . VAL A 1 104 ? -0.513 -3.583 13.797 1.00 95.25 104 VAL A N 1
ATOM 842 C CA . VAL A 1 104 ? -0.220 -3.505 15.231 1.00 95.25 104 VAL A CA 1
ATOM 843 C C . VAL A 1 104 ? -1.354 -2.865 16.025 1.00 95.25 104 VAL A C 1
ATOM 845 O O . VAL A 1 104 ? -2.160 -2.100 15.494 1.00 95.25 104 VAL A O 1
ATOM 848 N N . ALA A 1 105 ? -1.404 -3.187 17.313 1.00 94.69 105 ALA A N 1
ATOM 849 C CA . ALA A 1 105 ? -2.323 -2.601 18.280 1.00 94.69 105 ALA A CA 1
ATOM 850 C C . ALA A 1 105 ? -1.649 -2.490 19.655 1.00 94.69 105 ALA A C 1
ATOM 852 O O . ALA A 1 105 ? -0.786 -3.300 19.993 1.00 94.69 105 ALA A O 1
ATOM 853 N N . GLU A 1 106 ? -2.027 -1.494 20.453 1.00 93.00 106 GLU A N 1
ATOM 854 C CA . GLU A 1 106 ? -1.576 -1.369 21.839 1.00 93.00 106 GLU A CA 1
ATOM 855 C C . GLU A 1 106 ? -2.152 -2.511 22.684 1.00 93.00 106 GLU A C 1
ATOM 857 O O . GLU A 1 106 ? -3.358 -2.781 22.634 1.00 93.00 106 GLU A O 1
ATOM 862 N N . SER A 1 107 ? -1.282 -3.171 23.455 1.00 87.88 107 SER A N 1
ATOM 863 C CA . SER A 1 107 ? -1.661 -4.182 24.443 1.00 87.88 107 SER A CA 1
ATOM 864 C C . SER A 1 107 ? -2.392 -3.558 25.636 1.00 87.88 107 SER A C 1
ATOM 866 O O . SER A 1 107 ? -2.255 -2.372 25.932 1.00 87.88 107 SER A O 1
ATOM 868 N N . THR A 1 108 ? -3.130 -4.382 26.381 1.00 81.69 108 THR A N 1
ATOM 869 C CA . THR A 1 108 ? -3.676 -4.013 27.696 1.00 81.69 108 THR A CA 1
ATOM 870 C C . THR A 1 108 ? -2.613 -3.969 28.803 1.00 81.69 108 THR A C 1
ATOM 872 O O . THR A 1 108 ? -2.930 -3.577 29.923 1.00 81.69 108 THR A O 1
ATOM 875 N N . ASP A 1 109 ? -1.375 -4.399 28.526 1.00 80.75 109 ASP A N 1
ATOM 876 C CA . ASP A 1 109 ? -0.263 -4.338 29.481 1.00 80.75 109 ASP A CA 1
ATOM 877 C C . ASP A 1 109 ? 0.182 -2.874 29.712 1.00 80.75 109 ASP A C 1
ATOM 879 O O . ASP A 1 109 ? 0.492 -2.176 28.739 1.00 80.75 109 ASP A O 1
ATOM 883 N N . PRO A 1 110 ? 0.279 -2.396 30.972 1.00 73.50 110 PRO A N 1
ATOM 884 C CA . PRO A 1 110 ? 0.788 -1.061 31.301 1.00 73.50 110 PRO A CA 1
ATOM 885 C C . PRO A 1 110 ? 2.191 -0.749 30.756 1.00 73.50 110 PRO A C 1
ATOM 887 O O . PRO A 1 110 ? 2.567 0.420 30.698 1.00 73.50 110 PRO A O 1
ATOM 890 N N . ARG A 1 111 ? 2.966 -1.751 30.322 1.00 78.19 111 ARG A N 1
ATOM 891 C CA . ARG A 1 111 ? 4.264 -1.545 29.653 1.00 78.19 111 ARG A CA 1
ATOM 892 C C . ARG A 1 111 ? 4.154 -0.960 28.239 1.00 78.19 111 ARG A C 1
ATOM 894 O O . ARG A 1 111 ? 5.184 -0.643 27.651 1.00 78.19 111 ARG A O 1
ATOM 901 N N . GLY A 1 112 ? 2.946 -0.831 27.681 1.00 73.19 112 GLY A N 1
ATOM 902 C CA . GLY A 1 112 ? 2.727 -0.211 26.369 1.00 73.19 112 GLY A CA 1
ATOM 903 C C . GLY A 1 112 ? 3.285 -1.026 25.200 1.00 73.19 112 GLY A C 1
ATOM 904 O O . GLY A 1 112 ? 3.646 -0.467 24.166 1.00 73.19 112 GLY A O 1
ATOM 905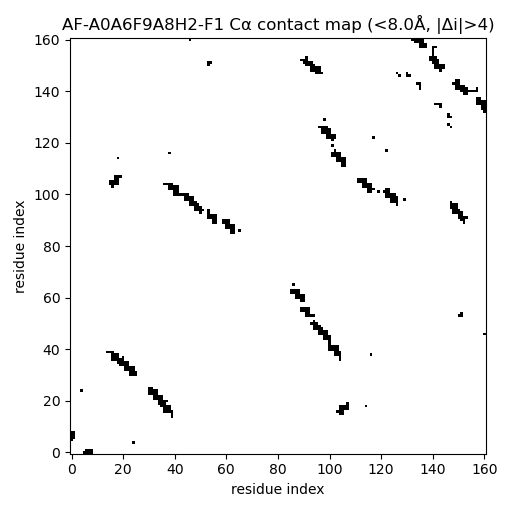 N N . GLN A 1 113 ? 3.396 -2.347 25.358 1.00 85.19 113 GLN A N 1
ATOM 906 C CA . GLN A 1 113 ? 3.912 -3.219 24.309 1.00 85.19 113 GLN A CA 1
ATOM 907 C C . GLN A 1 113 ? 2.919 -3.307 23.141 1.00 85.19 113 GLN A C 1
ATOM 909 O O . GLN A 1 113 ? 1.713 -3.460 23.342 1.00 85.19 113 GLN A O 1
ATOM 914 N N . LEU A 1 114 ? 3.431 -3.237 21.912 1.00 90.31 114 LEU A N 1
ATOM 915 C CA . LEU A 1 114 ? 2.631 -3.481 20.716 1.00 90.31 114 LEU A CA 1
ATOM 916 C C . LEU A 1 114 ? 2.400 -4.981 20.528 1.00 90.31 114 LEU A C 1
ATOM 918 O O . LEU A 1 114 ? 3.318 -5.792 20.654 1.00 90.31 114 LEU A O 1
ATOM 922 N N . THR A 1 115 ? 1.171 -5.338 20.181 1.00 93.62 115 THR A N 1
ATOM 923 C CA . THR A 1 115 ? 0.799 -6.663 19.689 1.00 93.62 115 THR A CA 1
ATOM 924 C C . THR A 1 115 ? 0.742 -6.629 18.166 1.00 93.62 115 THR A C 1
ATOM 926 O O . THR A 1 115 ? 0.371 -5.609 17.587 1.00 93.62 115 THR A O 1
ATOM 929 N N . PHE A 1 116 ? 1.099 -7.737 17.519 1.00 94.12 116 PHE A N 1
ATOM 930 C CA . PHE A 1 116 ? 1.060 -7.898 16.066 1.00 94.12 116 PHE A CA 1
ATOM 931 C C . PHE A 1 116 ? -0.092 -8.821 15.672 1.00 94.12 116 PHE A C 1
ATOM 933 O O . PHE A 1 116 ? -0.250 -9.881 16.275 1.00 94.12 116 PHE A O 1
ATOM 940 N N . MET A 1 117 ? -0.865 -8.445 14.651 1.00 93.56 117 MET A N 1
ATOM 941 C CA . MET A 1 117 ? -2.074 -9.172 14.238 1.00 93.56 117 MET A CA 1
ATOM 942 C C . MET A 1 117 ? -1.799 -10.631 13.847 1.00 93.56 117 MET A C 1
ATOM 944 O O . MET A 1 117 ? -2.568 -11.514 14.211 1.00 93.56 117 MET A O 1
ATOM 948 N N . LEU A 1 118 ? -0.711 -10.875 13.110 1.00 92.38 118 LEU A N 1
ATOM 949 C CA . LEU A 1 118 ? -0.322 -12.198 12.604 1.00 92.38 118 LEU A CA 1
ATOM 950 C C . LEU A 1 118 ? 0.998 -12.704 13.211 1.00 92.38 118 LEU A C 1
ATOM 952 O O . LEU A 1 118 ? 1.527 -13.706 12.754 1.00 92.38 118 LEU A O 1
ATOM 956 N N . GLY A 1 119 ? 1.532 -12.019 14.227 1.00 92.31 119 GLY A N 1
ATOM 957 C CA . GLY A 1 119 ? 2.898 -12.231 14.722 1.00 92.31 119 GLY A CA 1
ATOM 958 C C . GLY A 1 119 ? 3.897 -11.197 14.194 1.00 92.31 119 GLY A C 1
ATOM 959 O O . GLY A 1 119 ? 3.608 -10.430 13.276 1.00 92.31 119 GLY A O 1
ATOM 960 N N . SER A 1 120 ? 5.065 -11.118 14.833 1.00 92.44 120 SER A N 1
ATOM 961 C CA . SER A 1 120 ? 6.112 -10.130 14.517 1.00 92.44 120 SER A CA 1
ATOM 962 C C . SER A 1 120 ? 6.956 -10.485 13.289 1.00 92.44 120 SER A C 1
ATOM 964 O O . SER A 1 120 ? 7.768 -9.679 12.852 1.00 92.44 120 SER A O 1
ATOM 966 N N . ASP A 1 121 ? 6.787 -11.693 12.769 1.00 94.06 121 ASP A N 1
ATOM 967 C CA . ASP A 1 121 ? 7.445 -12.279 11.602 1.00 94.06 121 ASP A CA 1
ATOM 968 C C . ASP A 1 121 ? 6.619 -12.140 10.313 1.00 94.06 121 ASP A C 1
ATOM 970 O O . ASP A 1 121 ? 7.135 -12.380 9.224 1.00 94.06 121 ASP A O 1
ATOM 974 N N . TRP A 1 122 ? 5.358 -11.705 10.418 1.00 94.81 122 TRP A N 1
ATOM 975 C CA . TRP A 1 122 ? 4.443 -11.604 9.283 1.00 94.81 122 TRP A CA 1
ATOM 976 C C . TRP A 1 122 ? 4.149 -10.157 8.904 1.00 94.81 122 TRP A C 1
ATOM 978 O O . TRP A 1 122 ? 3.627 -9.368 9.695 1.00 94.81 122 TRP A O 1
ATOM 988 N N . GLN A 1 123 ? 4.416 -9.839 7.640 1.00 96.19 123 GLN A N 1
ATOM 989 C CA . GLN A 1 123 ? 3.961 -8.615 6.992 1.00 96.19 123 GLN A CA 1
ATOM 990 C C . GLN A 1 123 ? 2.777 -8.909 6.074 1.00 96.19 123 GLN A C 1
ATOM 992 O O . GLN A 1 123 ? 2.674 -9.980 5.476 1.00 96.19 123 GLN A O 1
ATOM 997 N N . VAL A 1 124 ? 1.884 -7.934 5.948 1.00 96.75 124 VAL A N 1
ATOM 998 C CA . VAL A 1 124 ? 0.711 -8.009 5.081 1.00 96.75 124 VAL A CA 1
ATOM 999 C C . VAL A 1 124 ? 0.972 -7.204 3.816 1.00 96.75 124 VAL A C 1
ATOM 1001 O O . VAL A 1 124 ? 1.389 -6.049 3.886 1.00 96.75 124 VAL A O 1
ATOM 1004 N N . ASP A 1 125 ? 0.685 -7.814 2.668 1.00 96.44 125 ASP A N 1
ATOM 1005 C CA . ASP A 1 125 ? 0.696 -7.151 1.367 1.00 96.44 125 ASP A CA 1
ATOM 1006 C C . ASP A 1 125 ? -0.542 -6.264 1.216 1.00 96.44 125 ASP A C 1
ATOM 1008 O O . ASP A 1 125 ? -1.664 -6.742 1.038 1.00 96.44 125 ASP A O 1
ATOM 1012 N N . ILE A 1 126 ? -0.322 -4.955 1.302 1.00 96.50 126 ILE A N 1
ATOM 1013 C CA . ILE A 1 126 ? -1.352 -3.921 1.198 1.00 96.50 126 ILE A CA 1
ATOM 1014 C C . ILE A 1 126 ? -1.306 -3.193 -0.145 1.00 96.50 126 ILE A C 1
ATOM 1016 O O . ILE A 1 126 ? -1.972 -2.173 -0.302 1.00 96.50 126 ILE A O 1
ATOM 1020 N N . THR A 1 127 ? -0.568 -3.705 -1.135 1.00 95.88 127 THR A N 1
ATOM 1021 C CA . THR A 1 127 ? -0.398 -3.049 -2.445 1.00 95.88 127 THR A CA 1
ATOM 1022 C C . THR A 1 127 ? -1.746 -2.690 -3.075 1.00 95.88 127 THR A C 1
ATOM 1024 O O . THR A 1 127 ? -1.925 -1.604 -3.610 1.00 95.88 127 THR A O 1
ATOM 1027 N N . GLY A 1 128 ? -2.747 -3.569 -2.944 1.00 94.25 128 GLY A N 1
ATOM 1028 C CA . GLY A 1 128 ? -4.102 -3.331 -3.456 1.00 94.25 128 GLY A CA 1
ATOM 1029 C C . GLY A 1 128 ? -4.881 -2.206 -2.764 1.00 94.25 128 GLY A C 1
ATOM 1030 O O . GLY A 1 128 ? -5.865 -1.743 -3.329 1.00 94.25 128 GLY A O 1
ATOM 1031 N N . LEU A 1 129 ? -4.451 -1.762 -1.582 1.00 94.06 129 LEU A N 1
ATOM 1032 C CA . LEU A 1 129 ? -5.072 -0.670 -0.826 1.00 94.06 129 LEU A CA 1
ATOM 1033 C C . LEU A 1 129 ? -4.406 0.684 -1.091 1.00 94.06 129 LEU A C 1
ATOM 1035 O O . LEU A 1 129 ? -5.047 1.713 -0.912 1.00 94.06 129 LEU A O 1
ATOM 1039 N N . VAL A 1 130 ? -3.131 0.685 -1.493 1.00 94.50 130 VAL A N 1
ATOM 1040 C CA . VAL A 1 130 ? -2.320 1.911 -1.610 1.00 94.50 130 VAL A CA 1
ATOM 1041 C C . VAL A 1 130 ? -1.824 2.204 -3.025 1.00 94.50 130 VAL A C 1
ATOM 1043 O O . VAL A 1 130 ? -1.133 3.194 -3.228 1.00 94.50 130 VAL A O 1
ATOM 1046 N N . TRP A 1 131 ? -2.169 1.373 -4.010 1.00 93.38 131 TRP A N 1
ATOM 1047 C CA . TRP A 1 131 ? -1.676 1.513 -5.385 1.00 93.38 131 TRP A CA 1
ATOM 1048 C C . TRP A 1 131 ? -1.952 2.887 -6.013 1.00 93.38 131 TRP A C 1
ATOM 1050 O O . TRP A 1 131 ? -1.123 3.360 -6.779 1.00 93.38 131 TRP A O 1
ATOM 1060 N N . ASP A 1 132 ? -3.063 3.545 -5.664 1.00 93.38 132 ASP A N 1
ATOM 1061 C CA . ASP A 1 132 ? -3.405 4.897 -6.139 1.00 93.38 132 ASP A CA 1
ATOM 1062 C C . ASP A 1 132 ? -2.390 5.967 -5.695 1.00 93.38 132 ASP A C 1
ATOM 1064 O O . ASP A 1 132 ? -2.307 7.049 -6.281 1.00 93.38 132 ASP A O 1
ATOM 1068 N N . PHE A 1 133 ? -1.620 5.678 -4.644 1.00 92.81 133 PHE A N 1
ATOM 1069 C CA . PHE A 1 133 ? -0.610 6.576 -4.093 1.00 92.81 133 PHE A CA 1
ATOM 1070 C C . PHE A 1 133 ? 0.799 6.276 -4.606 1.00 92.81 133 PHE A C 1
ATOM 1072 O O . PHE A 1 133 ? 1.647 7.160 -4.505 1.00 92.81 133 PHE A O 1
ATOM 1079 N N . LEU A 1 134 ? 1.030 5.085 -5.177 1.00 94.25 134 LEU A N 1
ATOM 1080 C CA . LEU A 1 134 ? 2.330 4.699 -5.719 1.00 94.25 134 LEU A CA 1
ATOM 1081 C C . LEU A 1 134 ? 2.663 5.512 -6.967 1.00 94.25 134 LEU A C 1
ATOM 1083 O O . LEU A 1 134 ? 1.878 5.579 -7.917 1.00 94.25 134 LEU A O 1
ATOM 1087 N N . LYS A 1 135 ? 3.856 6.102 -6.986 1.00 93.12 135 LYS A N 1
ATOM 1088 C CA . LYS A 1 135 ? 4.324 6.940 -8.090 1.00 93.12 135 LYS A CA 1
ATOM 1089 C C . LYS A 1 135 ? 5.752 6.605 -8.466 1.00 93.12 135 LYS A C 1
ATOM 1091 O O . LYS A 1 135 ? 6.632 6.511 -7.618 1.00 93.12 135 LYS A O 1
ATOM 1096 N N . VAL A 1 136 ? 5.976 6.501 -9.772 1.00 96.06 136 VAL A N 1
ATOM 1097 C CA . VAL A 1 136 ? 7.320 6.491 -10.349 1.00 96.06 136 VAL A CA 1
ATOM 1098 C C . VAL A 1 136 ? 7.705 7.933 -10.655 1.00 96.06 136 VAL A C 1
ATOM 1100 O O . VAL A 1 136 ? 6.959 8.640 -11.332 1.00 96.06 136 VAL A O 1
ATOM 1103 N N . GLU A 1 137 ? 8.846 8.379 -10.137 1.00 96.31 137 GLU A N 1
ATOM 1104 C CA . GLU A 1 137 ? 9.283 9.775 -10.235 1.00 96.31 137 GLU A CA 1
ATOM 1105 C C . GLU A 1 137 ? 9.558 10.205 -11.683 1.00 96.31 137 GLU A C 1
ATOM 1107 O O . GLU A 1 137 ? 9.168 11.297 -12.096 1.00 96.31 137 GLU A O 1
ATOM 1112 N N . ASN A 1 138 ? 10.191 9.333 -12.473 1.00 96.38 138 ASN A N 1
ATOM 1113 C CA . ASN A 1 138 ? 10.491 9.583 -13.876 1.00 96.38 138 ASN A CA 1
ATOM 1114 C C . ASN A 1 138 ? 9.808 8.540 -14.782 1.00 96.38 138 ASN A C 1
ATOM 1116 O O . ASN A 1 138 ? 10.388 7.484 -15.057 1.00 96.38 138 ASN A O 1
ATOM 1120 N N . PRO A 1 139 ? 8.611 8.856 -15.315 1.00 95.44 139 PRO A N 1
ATOM 1121 C CA . PRO A 1 139 ? 7.845 7.950 -16.164 1.00 95.44 139 PRO A CA 1
ATOM 1122 C C . PRO A 1 139 ? 8.448 7.730 -17.561 1.00 95.44 139 PRO A C 1
ATOM 1124 O O . PRO A 1 139 ? 7.871 6.984 -18.349 1.00 95.44 139 PRO A O 1
ATOM 1127 N N . GLN A 1 140 ? 9.553 8.400 -17.912 1.00 94.12 140 GLN A N 1
ATOM 1128 C CA . GLN A 1 140 ? 10.288 8.120 -19.153 1.00 94.12 140 GLN A CA 1
ATOM 1129 C C . GLN A 1 140 ? 11.225 6.915 -19.005 1.00 94.12 140 GLN A C 1
ATOM 1131 O O . GLN A 1 140 ? 11.495 6.241 -19.989 1.00 94.12 140 GLN A O 1
ATOM 1136 N N . ILE A 1 141 ? 11.689 6.630 -17.783 1.00 95.81 141 ILE A N 1
ATOM 1137 C CA . ILE A 1 141 ? 12.625 5.532 -17.498 1.00 95.81 141 ILE A CA 1
ATOM 1138 C C . ILE A 1 141 ? 11.861 4.254 -17.155 1.00 95.81 141 ILE A C 1
ATOM 1140 O O . ILE A 1 141 ? 12.197 3.183 -17.653 1.00 95.81 141 ILE A O 1
ATOM 1144 N N . ALA A 1 142 ? 10.822 4.357 -16.325 1.00 96.50 142 ALA A N 1
ATOM 1145 C CA . ALA A 1 142 ? 9.972 3.227 -15.970 1.00 96.50 142 ALA A CA 1
ATOM 1146 C C . ALA A 1 142 ? 8.535 3.678 -15.692 1.00 96.50 142 ALA A C 1
ATOM 1148 O O . ALA A 1 142 ? 8.302 4.818 -15.304 1.00 96.50 142 ALA A O 1
ATOM 1149 N N . GLN A 1 143 ? 7.559 2.788 -15.854 1.00 95.38 143 GLN A N 1
ATOM 1150 C CA . GLN A 1 143 ? 6.150 3.060 -15.555 1.00 95.38 143 GLN A CA 1
ATOM 1151 C C . GLN A 1 143 ? 5.520 1.932 -14.751 1.00 95.38 143 GLN A C 1
ATOM 1153 O O . GLN A 1 143 ? 5.847 0.766 -14.940 1.00 95.38 143 GLN A O 1
ATOM 1158 N N . LEU A 1 144 ? 4.576 2.279 -13.879 1.00 95.12 144 LEU A N 1
ATOM 1159 C CA . LEU A 1 144 ? 3.776 1.299 -13.153 1.00 95.12 144 LEU A CA 1
ATOM 1160 C C . LEU A 1 144 ? 2.542 0.921 -13.987 1.00 95.12 144 LEU A C 1
ATOM 1162 O O . LEU A 1 144 ? 1.643 1.737 -14.184 1.00 95.12 144 LEU A O 1
ATOM 1166 N N . GLN A 1 145 ? 2.499 -0.318 -14.465 1.00 93.44 145 GLN A N 1
ATOM 1167 C CA . GLN A 1 145 ? 1.366 -0.935 -15.153 1.00 93.44 145 GLN A CA 1
ATOM 1168 C C . GLN A 1 145 ? 0.639 -1.915 -14.230 1.00 93.44 145 GLN A C 1
ATOM 1170 O O . GLN A 1 145 ? 1.198 -2.408 -13.249 1.00 93.44 145 GLN A O 1
ATOM 1175 N N . ASP A 1 146 ? -0.642 -2.161 -14.510 1.00 91.12 146 ASP A N 1
ATOM 1176 C CA . ASP A 1 146 ? -1.493 -3.098 -13.762 1.00 91.12 146 ASP A CA 1
ATOM 1177 C C . ASP A 1 146 ? -1.399 -2.944 -12.234 1.00 91.12 146 ASP A C 1
ATOM 1179 O O . ASP A 1 146 ? -1.524 -3.902 -11.470 1.00 91.12 146 ASP A O 1
ATOM 1183 N N . ARG A 1 147 ? -1.166 -1.702 -11.780 1.00 90.75 147 ARG A N 1
ATOM 1184 C CA . ARG A 1 147 ? -1.056 -1.277 -10.373 1.00 90.75 147 ARG A CA 1
ATOM 1185 C C . ARG A 1 147 ? 0.131 -1.853 -9.590 1.00 90.75 147 ARG A C 1
ATOM 1187 O O . ARG A 1 147 ? 0.344 -1.430 -8.458 1.00 90.75 147 ARG A O 1
ATOM 1194 N N . ARG A 1 148 ? 0.871 -2.826 -10.134 1.00 94.25 148 ARG A N 1
ATOM 1195 C CA . ARG A 1 148 ? 1.933 -3.565 -9.418 1.00 94.25 148 ARG A CA 1
ATOM 1196 C C . ARG A 1 148 ? 3.140 -3.933 -10.275 1.00 94.25 148 ARG A C 1
ATOM 1198 O O . ARG A 1 148 ? 4.121 -4.422 -9.730 1.00 94.25 148 ARG A O 1
ATOM 1205 N N . ILE A 1 149 ? 3.073 -3.751 -11.588 1.00 96.19 149 ILE A N 1
ATOM 1206 C CA . ILE A 1 149 ? 4.123 -4.171 -12.513 1.00 96.19 149 ILE A CA 1
ATOM 1207 C C . ILE A 1 149 ? 4.931 -2.939 -12.896 1.00 96.19 149 ILE A C 1
ATOM 1209 O O . ILE A 1 149 ? 4.430 -2.055 -13.580 1.00 96.19 149 ILE A O 1
ATOM 1213 N N . LEU A 1 150 ? 6.179 -2.862 -12.455 1.00 96.62 150 LEU A N 1
ATOM 1214 C CA . LEU A 1 150 ? 7.114 -1.838 -12.895 1.00 96.62 150 LEU A CA 1
ATOM 1215 C C . LEU A 1 150 ? 7.707 -2.256 -14.241 1.00 96.62 150 LEU A C 1
ATOM 1217 O O . LEU A 1 150 ? 8.347 -3.298 -14.338 1.00 96.62 150 LEU A O 1
ATOM 1221 N N . VAL A 1 151 ? 7.483 -1.455 -15.272 1.00 95.94 151 VAL A N 1
ATOM 1222 C CA . VAL A 1 151 ? 7.913 -1.705 -16.649 1.00 95.94 151 VAL A CA 1
ATOM 1223 C C . VAL A 1 151 ? 9.041 -0.749 -16.993 1.00 95.94 151 VAL A C 1
ATOM 1225 O O . VAL A 1 151 ? 8.850 0.463 -16.905 1.00 95.94 151 VAL A O 1
ATOM 1228 N N . GLY A 1 152 ? 10.200 -1.276 -17.392 1.00 96.12 152 GLY A N 1
ATOM 1229 C CA . GLY A 1 152 ? 11.304 -0.463 -17.897 1.00 96.12 152 GLY A CA 1
ATOM 1230 C C . GLY A 1 152 ? 11.002 0.076 -19.297 1.00 96.12 152 GLY A C 1
ATOM 1231 O O . GLY A 1 152 ? 10.406 -0.617 -20.124 1.00 96.12 152 GLY A O 1
ATOM 1232 N N . LEU A 1 153 ? 11.415 1.311 -19.569 1.00 94.12 153 LEU A N 1
ATOM 1233 C CA . LEU A 1 153 ? 11.141 2.014 -20.825 1.00 94.12 153 LEU A CA 1
ATOM 1234 C C . LEU A 1 153 ? 12.395 2.590 -21.473 1.00 94.12 153 LEU A C 1
ATOM 1236 O O . LEU A 1 153 ? 12.509 2.545 -22.696 1.00 94.12 153 LEU A O 1
ATOM 1240 N N . ASP A 1 154 ? 13.325 3.108 -20.674 1.00 94.12 154 ASP A N 1
ATOM 1241 C CA . ASP A 1 154 ? 14.579 3.662 -21.173 1.00 94.12 154 ASP A CA 1
ATOM 1242 C C . ASP A 1 154 ? 15.701 3.534 -20.136 1.00 94.12 154 ASP A C 1
ATOM 1244 O O . ASP A 1 154 ? 15.471 3.214 -18.968 1.00 94.12 154 ASP A O 1
ATOM 1248 N N . MET A 1 155 ? 16.934 3.787 -20.565 1.00 93.00 155 MET A N 1
ATOM 1249 C CA . MET A 1 155 ? 18.098 3.798 -19.691 1.00 93.00 155 MET A CA 1
ATOM 1250 C C . MET A 1 155 ? 18.040 4.972 -18.711 1.00 93.00 155 MET A C 1
ATOM 1252 O O . MET A 1 155 ? 17.859 6.127 -19.094 1.00 93.00 155 MET A O 1
ATOM 1256 N N . GLY A 1 156 ? 18.289 4.686 -17.437 1.00 94.81 156 GLY A N 1
ATOM 1257 C CA . GLY A 1 156 ? 18.426 5.704 -16.405 1.00 94.81 156 GLY A CA 1
ATOM 1258 C C . GLY A 1 156 ? 18.106 5.162 -15.019 1.00 94.81 156 GLY A C 1
ATOM 1259 O O . GLY A 1 156 ? 17.941 3.961 -14.827 1.00 94.81 156 GLY A O 1
ATOM 1260 N N . MET A 1 157 ? 18.018 6.070 -14.050 1.00 96.31 157 MET A N 1
ATOM 1261 C CA . MET A 1 157 ? 17.629 5.764 -12.678 1.00 96.31 157 MET A CA 1
ATOM 1262 C C . MET A 1 157 ? 16.370 6.548 -12.313 1.00 96.31 157 MET A C 1
ATOM 1264 O O . MET A 1 157 ? 16.254 7.737 -12.614 1.00 96.31 157 MET A O 1
AT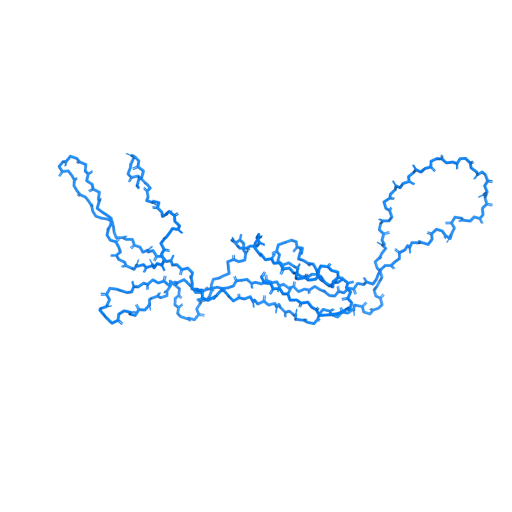OM 1268 N N . THR A 1 158 ? 15.427 5.883 -11.657 1.00 96.19 158 THR A N 1
ATOM 1269 C CA . THR A 1 158 ? 14.219 6.505 -11.117 1.00 96.19 158 THR A CA 1
ATOM 1270 C C . THR A 1 158 ? 13.877 5.890 -9.768 1.00 96.19 158 THR A C 1
ATOM 1272 O O . THR A 1 158 ? 14.387 4.825 -9.421 1.00 96.19 158 THR A O 1
ATOM 1275 N N . THR A 1 159 ? 13.039 6.572 -8.997 1.00 95.56 159 THR A N 1
ATOM 1276 C CA . THR A 1 159 ? 12.570 6.101 -7.698 1.00 95.56 159 THR A CA 1
ATOM 1277 C C . THR A 1 159 ? 11.076 5.810 -7.749 1.00 95.56 159 THR A C 1
ATOM 1279 O O . THR A 1 159 ? 10.332 6.384 -8.551 1.00 95.56 159 THR A O 1
ATOM 1282 N N . ILE A 1 160 ? 10.647 4.890 -6.889 1.00 93.88 160 ILE A N 1
ATOM 1283 C CA . ILE A 1 160 ? 9.241 4.615 -6.613 1.00 93.88 160 ILE A CA 1
ATOM 1284 C C . ILE A 1 160 ? 8.940 5.033 -5.174 1.00 93.88 160 ILE A C 1
ATOM 1286 O O . ILE A 1 160 ? 9.731 4.745 -4.272 1.00 93.88 160 ILE A O 1
ATOM 1290 N N . GLN A 1 161 ? 7.823 5.730 -4.976 1.00 91.00 161 GLN A N 1
ATOM 1291 C CA . GLN A 1 161 ? 7.372 6.261 -3.686 1.00 91.00 161 GLN A CA 1
ATOM 1292 C C . GLN A 1 161 ? 5.876 6.049 -3.484 1.00 91.00 161 GLN A C 1
ATOM 1294 O O . GLN A 1 161 ? 5.155 5.997 -4.508 1.00 91.00 161 GLN A O 1
#

Solvent-accessible surface area (backbone atoms only — not comparable to full-atom values): 10146 Å² total; per-residue (Å²): 103,45,99,83,72,80,46,82,72,81,89,80,78,77,89,70,27,33,47,74,40,75,47,76,48,78,57,92,92,47,73,50,76,44,77,42,70,42,71,34,75,43,78,79,71,43,77,46,61,76,53,91,75,57,49,69,47,82,96,48,66,46,73,53,81,74,75,86,76,84,74,92,69,95,68,96,68,96,87,63,83,90,67,73,67,73,53,63,40,78,41,39,34,69,26,48,51,43,32,32,30,40,41,29,18,37,42,87,51,93,84,65,49,74,42,46,80,78,40,94,89,46,67,46,81,44,36,92,79,47,37,94,67,56,43,55,75,40,66,71,31,30,39,75,40,95,72,32,34,38,35,33,64,46,91,77,86,69,53,76,82